Protein AF-A0A3L8DGA4-F1 (afdb_monomer)

Radius of gyration: 19.36 Å; Cα contacts (8 Å, |Δi|>4): 205; chains: 1; bounding box: 44×49×50 Å

Sequence (171 aa):
MIHFSSPVTNCFKNATGYHSIDFDFTIFSGIFGDLFFRNMTDLESTAPVNPKAFPLADATLSSKIFNIVQQAVTYSQLKKGANETTKTLNRGLASFIVLAADAEPLEIILHLPLLCEDKNVPYVFIRSKETLGRACGVSRPVVACSILMNEGSQLTPQIRSIHQEIERILI

Nearest PDB structures (foldseek):
  2ale-assembly1_A  TM=9.950E-01  e=6.224E-20  Saccharomyces cerevisiae
  6ah0-assembly1_M  TM=9.805E-01  e=1.911E-19  Homo sapiens
  6nd4-assembly1_e  TM=9.850E-01  e=1.382E-18  Saccharomyces cerevisiae BY4741
  5tzs-assembly1_f  TM=9.953E-01  e=5.902E-18  Saccharomyces cerevisiae S288C
  5ewr-assembly1_A  TM=9.805E-01  e=2.358E-17  Cyanidioschyzon merolae

Organism: Ooceraea biroi (NCBI:txid2015173)

Foldseek 3Di:
DDDDDDDDPPDDDDPDDDDDDDDDPPPDPDDPPPVVVVVVPPPPPVPPQDPPFPPADDPVLLVLVLVLLLVCLVVVQKDFADVVLVVCLVVVFFQEKEFERPDVVPVSCVVNVVSCVVSVHFYYYYHFQCSSCVSNVHNDGTGMMTGGDDPPDPCNVSSVVSRVVRVVRVD

pLDDT: mean 78.36, std 22.31, range [31.41, 96.75]

Mean predicted aligned error: 12.8 Å

Solvent-accessible surface area (backbone atoms only — not comparable to full-atom values): 10454 Å² total; per-residue (Å²): 145,87,88,82,85,80,84,81,78,79,78,80,82,86,86,77,93,72,85,87,77,87,75,76,90,80,83,77,84,76,87,65,59,68,66,59,62,65,69,66,68,80,73,71,76,80,62,85,66,46,91,83,49,74,44,65,55,51,75,71,55,43,53,55,49,44,55,50,42,37,51,26,48,78,70,67,32,52,37,72,30,58,73,46,28,55,52,32,54,76,69,69,44,44,54,37,37,43,35,28,36,62,38,82,69,54,74,80,55,60,66,50,61,59,53,25,63,77,66,73,34,49,60,38,24,37,76,47,21,57,60,47,7,52,34,58,74,39,95,57,68,30,50,23,34,22,38,44,68,48,94,89,44,91,57,46,69,58,53,52,53,50,49,57,56,46,52,64,64,74,108

InterPro domains:
  IPR002415 H/ACA ribonucleoprotein complex, subunit Nhp2-like [PR00883] (51-64)
  IPR002415 H/ACA ribonucleoprotein complex, subunit Nhp2-like [PR00883] (64-79)
  IPR002415 H/ACA ribonucleoprotein complex, subunit Nhp2-like [PR00883] (81-91)
  IPR002415 H/ACA ribonucleoprotein complex, subunit Nhp2-like [PR00883] (125-137)
  IPR004037 Large ribosomal subunit protein eL8-like, conserved site [PS01082] (116-133)
  IPR004038 Ribosomal protein eL8/eL30/eS12/Gadd45 [PF01248] (65-154)
  IPR018492 Ribosomal protein eL8/Nhp2 family [PR00881] (78-92)
  IPR018492 Ribosomal protein eL8/Nhp2 family [PR00881] (97-110)
  IPR018492 Ribosomal protein eL8/Nhp2 family [PR00881] (113-123)
  IPR018492 Ribosomal protein eL8/Nhp2 family [PR00881] (123-137)
  IPR029064 Ribosomal protein eL30-like superfamily [G3DSA:3.30.1330.30] (44-171)
  IPR029064 Ribosomal protein eL30-like superfamily [SSF55315] (49-169)
  IPR050257 Large ribosomal subunit protein eL8/uL1-like [PTHR23105] (52-160)

Secondary structure (DSSP, 8-state):
------------------------TTS--SSSHHHHHHTSS---------TT--SBPPHHHHHHHHHHHHHHHHTT-EEESHHHHHHHHHTT-EEEEEEETT-SSGGGTTHHHHHHHHHT--EEEES-HHHHHHHTT-SS--SEEEEEP-TT-TTHHHHHHHHHHHHHH--

Structure (mmCIF, N/CA/C/O backbone):
data_AF-A0A3L8DGA4-F1
#
_entry.id   AF-A0A3L8DGA4-F1
#
loop_
_atom_site.group_PDB
_atom_site.id
_atom_site.type_symbol
_atom_site.label_atom_id
_atom_site.label_alt_id
_atom_site.label_comp_id
_atom_site.label_asym_id
_atom_site.label_entity_id
_atom_site.label_seq_id
_atom_site.pdbx_PDB_ins_code
_atom_site.Cartn_x
_atom_site.Cartn_y
_atom_site.Cartn_z
_atom_site.occupancy
_atom_site.B_iso_or_equiv
_atom_site.auth_seq_id
_atom_site.auth_comp_id
_atom_site.auth_asym_id
_atom_site.auth_atom_id
_atom_site.pdbx_PDB_model_num
ATOM 1 N N . MET A 1 1 ? 29.768 36.224 24.679 1.00 49.19 1 MET A N 1
ATOM 2 C CA . MET A 1 1 ? 28.947 35.002 24.775 1.00 49.19 1 MET A CA 1
ATOM 3 C C . MET A 1 1 ? 27.673 35.215 23.980 1.00 49.19 1 MET A C 1
ATOM 5 O O . MET A 1 1 ? 26.746 35.793 24.515 1.00 49.19 1 MET A O 1
ATOM 9 N N . ILE A 1 2 ? 27.673 34.831 22.703 1.00 39.69 2 ILE A N 1
ATOM 10 C CA . ILE A 1 2 ? 26.519 34.285 21.971 1.00 39.69 2 ILE A CA 1
ATOM 11 C C . ILE A 1 2 ? 27.055 33.669 20.676 1.00 39.69 2 ILE A C 1
ATOM 13 O O . ILE A 1 2 ? 27.858 34.270 19.968 1.00 39.69 2 ILE A O 1
ATOM 17 N N . HIS A 1 3 ? 26.664 32.419 20.474 1.00 39.25 3 HIS A N 1
ATOM 18 C CA . HIS A 1 3 ? 27.104 31.455 19.474 1.00 39.25 3 HIS A CA 1
ATOM 19 C C . HIS A 1 3 ? 25.983 31.336 18.432 1.00 39.25 3 HIS A C 1
ATOM 21 O O . HIS A 1 3 ? 24.852 31.097 18.836 1.00 39.25 3 HIS A O 1
ATOM 27 N N . PHE A 1 4 ? 26.279 31.436 17.137 1.00 36.75 4 PHE A N 1
ATOM 28 C CA . PHE A 1 4 ? 25.428 30.963 16.027 1.00 36.75 4 PHE A CA 1
ATOM 29 C C . PHE A 1 4 ? 26.386 30.640 14.868 1.00 36.75 4 PHE A C 1
ATOM 31 O O . PHE A 1 4 ? 26.962 31.545 14.279 1.00 36.75 4 PHE A O 1
ATOM 38 N N . SER A 1 5 ? 26.895 29.411 14.757 1.00 35.97 5 SER A N 1
ATOM 39 C CA . SER A 1 5 ? 26.281 28.209 14.162 1.00 35.97 5 SER A CA 1
ATOM 40 C C . SER A 1 5 ? 25.938 28.394 12.680 1.00 35.97 5 SER A C 1
ATOM 42 O O . SER A 1 5 ? 24.914 28.969 12.319 1.00 35.97 5 SER A O 1
ATOM 44 N N . SER A 1 6 ? 26.855 27.921 11.841 1.00 39.31 6 SER A N 1
ATOM 45 C CA . SER A 1 6 ? 26.800 27.898 10.383 1.00 39.31 6 SER A CA 1
ATOM 46 C C . SER A 1 6 ? 25.743 26.906 9.875 1.00 39.31 6 SER A C 1
ATOM 48 O O . SER A 1 6 ? 25.675 25.790 10.395 1.00 39.31 6 SER A O 1
ATOM 50 N N . PRO A 1 7 ? 24.977 27.215 8.815 1.00 46.31 7 PRO A N 1
ATOM 51 C CA . PRO A 1 7 ? 24.214 26.198 8.108 1.00 46.31 7 PRO A CA 1
ATOM 52 C C . 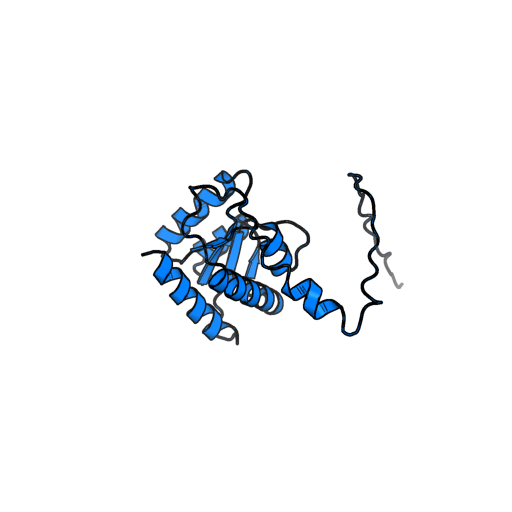PRO A 1 7 ? 25.137 25.384 7.188 1.00 46.31 7 PRO A C 1
ATOM 54 O O . PRO A 1 7 ? 25.778 25.912 6.281 1.00 46.31 7 PRO A O 1
ATOM 57 N N . VAL A 1 8 ? 25.196 24.075 7.433 1.00 44.44 8 VAL A N 1
ATOM 58 C CA . VAL A 1 8 ? 25.797 23.084 6.534 1.00 44.44 8 VAL A CA 1
ATOM 59 C C . VAL A 1 8 ? 24.880 22.929 5.321 1.00 44.44 8 VAL A C 1
ATOM 61 O O . VAL A 1 8 ? 23.862 22.241 5.375 1.00 44.44 8 VAL A O 1
ATOM 64 N N . THR A 1 9 ? 25.241 23.578 4.217 1.00 46.47 9 THR A N 1
ATOM 65 C CA . THR A 1 9 ? 24.683 23.307 2.891 1.00 46.47 9 THR A CA 1
ATOM 66 C C . THR A 1 9 ? 25.128 21.911 2.474 1.00 46.47 9 THR A C 1
ATOM 68 O O . THR A 1 9 ? 26.293 21.694 2.142 1.00 46.47 9 THR A O 1
ATOM 71 N N . ASN A 1 10 ? 24.223 20.936 2.527 1.00 37.38 10 ASN A N 1
ATOM 72 C CA . ASN A 1 10 ? 24.535 19.597 2.054 1.00 37.38 10 ASN A CA 1
ATOM 73 C C . ASN A 1 10 ? 24.454 19.589 0.521 1.00 37.38 10 ASN A C 1
ATOM 75 O O . ASN A 1 10 ? 23.372 19.558 -0.065 1.00 37.38 10 ASN A O 1
ATOM 79 N N . CYS A 1 11 ? 25.628 19.676 -0.108 1.00 37.88 11 CYS A N 1
ATOM 80 C CA . CYS A 1 11 ? 25.851 19.500 -1.535 1.00 37.88 11 CYS A CA 1
ATOM 81 C C . CYS A 1 11 ? 25.313 18.141 -1.996 1.00 37.88 11 CYS A C 1
ATOM 83 O O . CYS A 1 11 ? 25.921 17.097 -1.749 1.00 37.88 11 CYS A O 1
ATOM 85 N N . PHE A 1 12 ? 24.200 18.157 -2.723 1.00 34.69 12 PHE A N 1
ATOM 86 C CA . PHE A 1 12 ? 23.758 17.014 -3.510 1.00 34.69 12 PHE A CA 1
ATOM 87 C C . PHE A 1 12 ? 24.740 16.833 -4.678 1.00 34.69 12 PHE A C 1
ATOM 89 O O . PHE A 1 12 ? 24.736 17.596 -5.643 1.00 34.69 12 PHE A O 1
ATOM 96 N N . LYS A 1 13 ? 25.643 15.853 -4.571 1.00 38.97 13 LYS A N 1
ATOM 97 C CA . LYS A 1 13 ? 26.486 15.422 -5.690 1.00 38.97 13 LYS A CA 1
ATOM 98 C C . LYS A 1 13 ? 25.618 14.637 -6.674 1.00 38.97 13 LYS A C 1
ATOM 100 O O . LYS A 1 13 ? 25.290 13.479 -6.426 1.00 38.97 13 LYS A O 1
ATOM 105 N N . ASN A 1 14 ? 25.267 15.287 -7.780 1.00 33.69 14 ASN A N 1
ATOM 106 C CA . ASN A 1 14 ? 24.733 14.648 -8.976 1.00 33.69 14 ASN A CA 1
ATOM 107 C C . ASN A 1 14 ? 25.821 13.798 -9.639 1.00 33.69 14 ASN A C 1
ATOM 109 O O . ASN A 1 14 ? 26.897 14.296 -9.965 1.00 33.69 14 ASN A O 1
ATOM 113 N N . ALA A 1 15 ? 25.516 12.526 -9.875 1.00 42.94 15 ALA A N 1
ATOM 114 C CA . ALA A 1 15 ? 26.270 11.662 -10.771 1.00 42.94 15 ALA A CA 1
ATOM 115 C C . ALA A 1 15 ? 25.284 10.740 -11.491 1.00 42.94 15 ALA A C 1
ATOM 117 O O . ALA A 1 15 ? 24.973 9.653 -11.021 1.00 42.94 15 ALA A O 1
ATOM 118 N N . THR A 1 16 ? 24.724 11.235 -12.589 1.00 37.75 16 THR A N 1
ATOM 119 C CA . THR A 1 16 ? 24.458 10.499 -13.836 1.00 37.75 16 THR A CA 1
ATOM 120 C C . THR A 1 16 ? 23.810 11.485 -14.801 1.00 37.75 16 THR A C 1
ATOM 122 O O . THR A 1 16 ? 22.768 12.068 -14.521 1.00 37.75 16 THR A O 1
ATOM 125 N N . GLY A 1 17 ? 24.514 11.760 -15.898 1.00 39.47 17 GLY A N 1
ATOM 126 C CA . GLY A 1 17 ? 24.063 12.678 -16.928 1.00 39.47 17 GLY A CA 1
ATOM 127 C C . GLY A 1 17 ? 22.880 12.093 -17.682 1.00 39.47 17 GLY A C 1
ATOM 128 O O . GLY A 1 17 ? 23.019 11.067 -18.336 1.00 39.47 17 GLY A O 1
ATOM 129 N N . TYR A 1 18 ? 21.754 12.790 -17.617 1.00 37.56 18 TYR A N 1
ATOM 130 C CA . TYR A 1 18 ? 20.774 12.844 -18.688 1.00 37.56 18 TYR A CA 1
ATOM 131 C C . TYR A 1 18 ? 20.379 14.310 -18.858 1.00 37.56 18 TYR A C 1
ATOM 133 O O . TYR A 1 18 ? 20.237 15.050 -17.888 1.00 37.56 18 TYR A O 1
ATOM 141 N N . HIS A 1 19 ? 20.341 14.723 -20.118 1.00 31.41 19 HIS A N 1
ATOM 142 C CA . HIS A 1 19 ? 20.189 16.088 -20.605 1.00 31.41 19 HIS A CA 1
ATOM 143 C C . HIS A 1 19 ? 19.039 16.840 -19.911 1.00 31.41 19 HIS A C 1
ATOM 145 O O . HIS A 1 19 ? 17.892 16.399 -19.965 1.00 31.41 19 HIS A O 1
ATOM 151 N N . SER A 1 20 ? 19.346 17.989 -19.301 1.00 35.22 20 SER A N 1
ATOM 152 C CA . SER A 1 20 ? 18.352 18.935 -18.794 1.00 35.22 20 SER A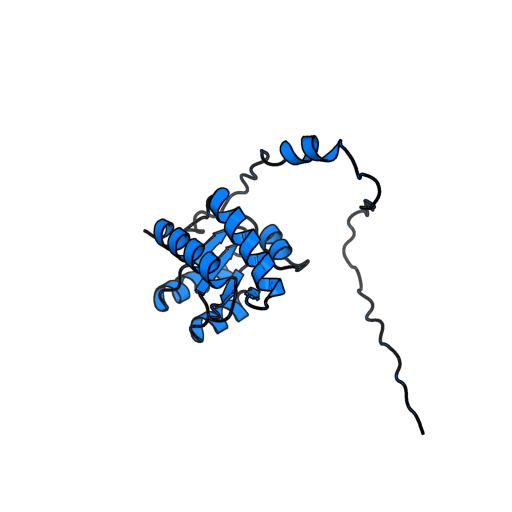 CA 1
ATOM 153 C C . SER A 1 20 ? 17.496 19.460 -19.944 1.00 35.22 20 SER A C 1
ATOM 155 O O . SER A 1 20 ? 18.007 20.059 -20.891 1.00 35.22 20 SER A O 1
ATOM 157 N N . ILE A 1 21 ? 16.191 19.247 -19.840 1.00 38.84 21 ILE A N 1
ATOM 158 C CA . ILE A 1 21 ? 15.179 20.081 -20.481 1.00 38.84 21 ILE A CA 1
ATOM 159 C C . ILE A 1 21 ? 14.448 20.753 -19.327 1.00 38.84 21 ILE A C 1
ATOM 161 O O . ILE A 1 21 ? 13.587 20.150 -18.687 1.00 38.84 21 ILE A O 1
ATOM 165 N N . ASP A 1 22 ? 14.870 21.974 -19.010 1.00 38.91 22 ASP A N 1
ATOM 166 C CA . ASP A 1 22 ? 14.195 22.834 -18.048 1.00 38.91 22 ASP A CA 1
ATOM 167 C C . ASP A 1 22 ? 12.846 23.249 -18.651 1.00 38.91 22 ASP A C 1
ATOM 169 O O . ASP A 1 22 ? 12.778 24.097 -19.540 1.00 38.91 22 ASP A O 1
ATOM 173 N N . PHE A 1 23 ? 11.764 22.604 -18.214 1.00 33.62 23 PHE A N 1
ATOM 174 C CA . PHE A 1 23 ? 10.406 23.048 -18.517 1.00 33.62 23 PHE A CA 1
ATOM 175 C C . PHE A 1 23 ? 9.903 23.886 -17.342 1.00 33.62 23 PHE A C 1
ATOM 177 O O . PHE A 1 23 ? 9.421 23.364 -16.336 1.00 33.62 23 PHE A O 1
ATOM 184 N N . ASP A 1 24 ? 10.057 25.202 -17.474 1.00 38.62 24 ASP A N 1
ATOM 185 C CA . ASP A 1 24 ? 9.516 26.186 -16.542 1.00 38.62 24 ASP A CA 1
ATOM 186 C C . ASP A 1 24 ? 7.980 26.094 -16.499 1.00 38.62 24 ASP A C 1
ATOM 188 O O . ASP A 1 24 ? 7.276 26.371 -17.471 1.00 38.62 24 ASP A O 1
ATOM 192 N N . PHE A 1 25 ? 7.446 25.714 -15.339 1.00 43.00 25 PHE A N 1
ATOM 193 C CA . PHE A 1 25 ? 6.038 25.352 -15.120 1.00 43.00 25 PHE A CA 1
ATOM 194 C C . PHE A 1 25 ? 5.082 26.562 -14.987 1.00 43.00 25 PHE A C 1
ATOM 196 O O . PHE A 1 25 ? 3.953 26.414 -14.526 1.00 43.00 25 PHE A O 1
ATOM 203 N N . THR A 1 26 ? 5.504 27.774 -15.371 1.00 45.56 26 THR A N 1
ATOM 204 C CA . THR A 1 26 ? 4.768 29.018 -15.039 1.00 45.56 26 THR A CA 1
ATOM 205 C C . THR A 1 26 ? 4.132 29.734 -16.241 1.00 45.56 26 THR A C 1
ATOM 207 O O . THR A 1 26 ? 3.321 30.636 -16.046 1.00 45.56 26 THR A O 1
ATOM 210 N N . ILE A 1 27 ? 4.397 29.330 -17.491 1.00 46.28 27 ILE A N 1
ATOM 211 C CA . ILE 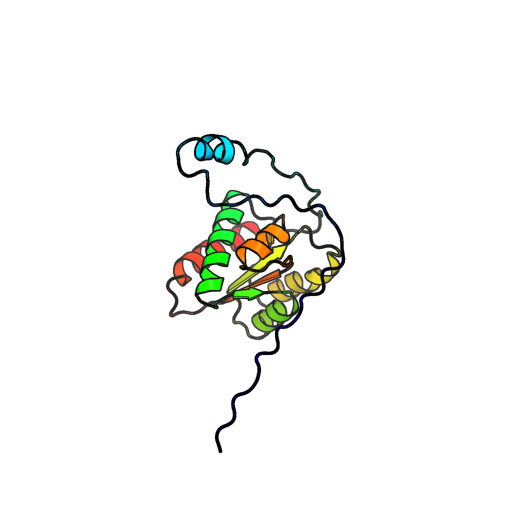A 1 27 ? 3.812 29.989 -18.680 1.00 46.28 27 ILE A CA 1
ATOM 212 C C . ILE A 1 27 ? 2.984 29.009 -19.508 1.00 46.28 27 ILE A C 1
ATOM 214 O O . ILE A 1 27 ? 3.325 28.733 -20.643 1.00 46.28 27 ILE A O 1
ATOM 218 N N . PHE A 1 28 ? 1.894 28.472 -18.965 1.00 39.47 28 PHE A N 1
ATOM 219 C CA . PHE A 1 28 ? 0.756 28.048 -19.797 1.00 39.47 28 PHE A CA 1
ATOM 220 C C . PHE A 1 28 ? -0.504 27.917 -18.933 1.00 39.47 28 PHE A C 1
ATOM 222 O O . PHE A 1 28 ? -1.127 26.865 -18.814 1.00 39.47 28 PHE A O 1
ATOM 229 N N . SER A 1 29 ? -0.879 29.019 -18.279 1.00 50.97 29 SER A N 1
ATOM 230 C CA . SER A 1 29 ? -2.245 29.170 -17.789 1.00 50.97 29 SER A CA 1
ATOM 231 C C . SER A 1 29 ? -3.138 29.527 -18.977 1.00 50.97 29 SER A C 1
ATOM 233 O O . SER A 1 29 ? -2.927 30.528 -19.655 1.00 50.97 29 SER A O 1
ATOM 235 N N . GLY A 1 30 ? -4.138 28.690 -19.235 1.00 51.62 30 GLY A N 1
ATOM 236 C CA . GLY A 1 30 ? -5.263 29.059 -20.082 1.00 51.62 30 GLY A CA 1
ATOM 237 C C . GLY A 1 30 ? -5.377 28.262 -21.376 1.00 51.62 30 GLY A C 1
ATOM 238 O O . GLY A 1 30 ? -4.744 28.550 -22.384 1.00 51.62 30 GLY A O 1
ATOM 239 N N . ILE A 1 31 ? -6.337 27.338 -21.362 1.00 54.47 31 ILE A N 1
ATOM 240 C CA . ILE A 1 31 ? -7.169 26.947 -22.510 1.00 54.47 31 ILE A CA 1
ATOM 241 C C . ILE A 1 31 ? -6.571 25.894 -23.470 1.00 54.47 31 ILE A C 1
ATOM 243 O O . ILE A 1 31 ? -7.344 25.148 -24.063 1.00 54.47 31 ILE A O 1
ATOM 247 N N . PHE A 1 32 ? -5.247 25.707 -23.567 1.00 44.31 32 PHE A N 1
ATOM 248 C CA . PHE A 1 32 ? -4.680 24.621 -24.404 1.00 44.31 32 PHE A CA 1
ATOM 249 C C . PHE A 1 32 ? -4.384 23.309 -23.643 1.00 44.31 32 PHE A C 1
ATOM 251 O O . PHE A 1 32 ? -4.267 22.244 -24.249 1.00 44.31 32 PHE A O 1
ATOM 258 N N . GLY A 1 33 ? -4.301 23.360 -22.307 1.00 45.31 33 GLY A N 1
ATOM 259 C CA . GLY A 1 33 ? -3.926 22.214 -21.466 1.00 45.31 33 GLY A CA 1
ATOM 260 C C . GLY A 1 33 ? -4.986 21.113 -21.370 1.00 45.31 33 GLY A C 1
ATOM 261 O O . GLY A 1 33 ? -4.638 19.937 -21.337 1.00 45.31 33 GLY A O 1
ATOM 262 N N . ASP A 1 34 ? -6.275 21.456 -21.407 1.00 51.50 34 ASP A N 1
ATOM 263 C CA . ASP A 1 34 ? -7.336 20.479 -21.124 1.00 51.50 34 ASP A CA 1
ATOM 264 C C . ASP A 1 34 ? -7.561 19.464 -22.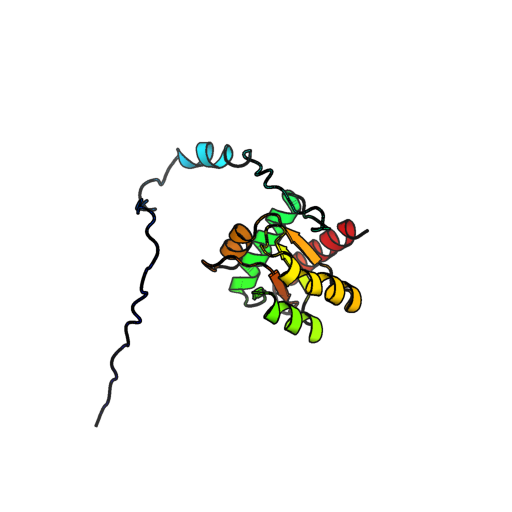252 1.00 51.50 34 ASP A C 1
ATOM 266 O O . ASP A 1 34 ? -8.057 18.370 -21.988 1.00 51.50 34 ASP A O 1
ATOM 270 N N . LEU A 1 35 ? -7.186 19.780 -23.498 1.00 44.91 35 LEU A N 1
ATOM 271 C CA . LEU A 1 35 ? -7.359 18.864 -24.635 1.00 44.91 35 LEU A CA 1
ATOM 272 C C . LEU A 1 35 ? -6.126 17.979 -24.880 1.00 44.91 35 LEU A C 1
ATOM 274 O O . LEU A 1 35 ? -6.266 16.854 -25.356 1.00 44.91 35 LEU A O 1
ATOM 278 N N . PHE A 1 36 ? -4.933 18.446 -24.501 1.00 49.00 36 PHE A N 1
ATOM 279 C CA . PHE A 1 36 ? -3.715 17.633 -24.530 1.00 49.00 36 PHE A CA 1
ATOM 280 C C . PHE A 1 36 ? -3.651 16.676 -23.331 1.00 49.00 36 PHE A C 1
ATOM 282 O O . PHE A 1 36 ? -3.292 15.513 -23.490 1.00 49.00 36 PHE A O 1
ATOM 289 N N . PHE A 1 37 ? -4.089 17.119 -22.146 1.00 48.19 37 PHE A N 1
ATOM 290 C CA . PHE A 1 37 ? -4.115 16.274 -20.948 1.00 48.19 37 PHE A CA 1
ATOM 291 C C . PHE A 1 37 ? -5.266 15.252 -20.959 1.00 48.19 37 PHE A C 1
ATOM 293 O O . PHE A 1 37 ? -5.122 14.170 -20.395 1.00 48.19 37 PHE A O 1
ATOM 300 N N . ARG A 1 38 ? -6.390 15.539 -21.642 1.00 47.78 38 ARG A N 1
ATOM 301 C CA . ARG A 1 38 ? -7.500 14.574 -21.798 1.00 47.78 38 ARG A CA 1
ATOM 302 C C . ARG A 1 38 ? -7.202 13.416 -22.749 1.00 47.78 38 ARG A C 1
ATOM 304 O O . ARG A 1 38 ? -7.766 12.352 -22.550 1.00 47.78 38 ARG A O 1
ATOM 311 N N . ASN A 1 39 ? -6.329 13.597 -23.740 1.00 38.53 39 ASN A N 1
ATOM 312 C CA . ASN A 1 39 ? -5.975 12.542 -24.702 1.00 38.53 39 ASN A CA 1
ATOM 313 C C . ASN A 1 39 ? -4.686 11.782 -24.332 1.00 38.53 39 ASN A C 1
ATOM 315 O O . ASN A 1 39 ? -4.181 10.999 -25.132 1.00 38.53 39 ASN A O 1
ATOM 319 N N . MET A 1 40 ? -4.156 11.985 -23.119 1.00 48.25 40 MET A N 1
ATOM 320 C CA . MET A 1 40 ? -2.975 11.284 -22.597 1.00 48.25 40 MET A CA 1
ATOM 321 C C . MET A 1 40 ? -3.331 10.266 -21.497 1.00 48.25 40 MET A C 1
ATOM 323 O O . MET A 1 40 ? -2.512 9.964 -20.634 1.00 48.25 40 MET A O 1
ATOM 327 N N . THR A 1 41 ? -4.555 9.733 -21.517 1.00 52.44 41 THR A N 1
ATOM 328 C CA . THR A 1 41 ? -4.959 8.561 -20.716 1.00 52.44 41 THR A CA 1
ATOM 329 C C . THR A 1 41 ? -5.035 7.267 -21.529 1.00 52.44 41 THR A C 1
ATOM 331 O O . THR A 1 41 ? -5.094 6.205 -20.926 1.00 52.44 41 THR A O 1
ATOM 334 N N . ASP A 1 42 ? -4.928 7.331 -22.862 1.00 44.47 42 ASP A N 1
ATOM 335 C CA . ASP A 1 42 ? -5.045 6.161 -23.755 1.00 44.47 42 ASP A CA 1
ATOM 336 C C . ASP A 1 42 ? -3.698 5.659 -24.308 1.00 44.47 42 ASP A C 1
ATOM 338 O O . ASP A 1 42 ? -3.633 4.950 -25.310 1.00 44.47 42 ASP A O 1
ATOM 342 N N . LEU A 1 43 ? -2.595 5.972 -23.626 1.00 50.34 43 LEU A N 1
ATOM 343 C CA . LEU A 1 43 ? -1.399 5.130 -23.671 1.00 50.34 43 LEU A CA 1
ATOM 344 C C . LEU A 1 43 ? -1.360 4.328 -22.378 1.00 50.34 43 LEU A C 1
ATOM 346 O O . LEU A 1 43 ? -0.519 4.539 -21.504 1.00 50.34 43 LEU A O 1
ATOM 350 N N . GLU A 1 44 ? -2.328 3.418 -22.273 1.00 50.81 44 GLU A N 1
ATOM 351 C CA . GLU A 1 44 ? -2.268 2.258 -21.400 1.00 50.81 44 GLU A CA 1
ATOM 352 C C . GLU A 1 44 ? -0.892 1.619 -21.610 1.00 50.81 44 GLU A C 1
ATOM 354 O O . GLU A 1 44 ? -0.618 0.966 -22.620 1.00 50.81 44 GLU A O 1
ATOM 359 N N . SER A 1 45 ? 0.022 1.867 -20.677 1.00 49.28 45 SER A N 1
ATOM 360 C CA . SER A 1 45 ? 1.274 1.147 -20.624 1.00 49.28 45 SER A CA 1
ATOM 361 C C . SER A 1 45 ? 0.923 -0.298 -20.294 1.00 49.28 45 SER A C 1
ATOM 363 O O . SER A 1 45 ? 0.815 -0.712 -19.139 1.00 49.28 45 SER A O 1
ATOM 365 N N . THR A 1 46 ? 0.786 -1.111 -21.337 1.00 54.66 46 THR A N 1
ATOM 366 C CA . THR A 1 46 ? 0.939 -2.563 -21.261 1.00 54.66 46 THR A CA 1
ATOM 367 C C . THR A 1 46 ? 2.408 -2.886 -20.978 1.00 54.66 46 THR A C 1
ATOM 369 O O . THR A 1 46 ? 3.044 -3.657 -21.696 1.00 54.66 46 THR A O 1
ATOM 372 N N . ALA A 1 47 ? 2.993 -2.253 -19.957 1.00 56.09 47 ALA A N 1
ATOM 373 C CA . ALA A 1 47 ? 4.216 -2.747 -19.369 1.00 56.09 47 ALA A CA 1
ATOM 374 C C . ALA A 1 47 ? 3.919 -4.186 -18.926 1.00 56.09 47 ALA A C 1
ATOM 376 O O . ALA A 1 47 ? 2.829 -4.431 -18.392 1.00 56.09 47 ALA A O 1
ATOM 377 N N . PRO A 1 48 ? 4.822 -5.140 -19.195 1.00 60.47 48 PRO A N 1
ATOM 378 C CA . PRO A 1 48 ? 4.617 -6.529 -18.826 1.00 60.47 48 PRO A CA 1
ATOM 379 C C . PRO A 1 48 ? 4.471 -6.603 -17.306 1.00 60.47 48 PRO A C 1
ATOM 381 O O . PRO A 1 48 ? 5.449 -6.558 -16.564 1.00 60.47 48 PRO A O 1
ATOM 384 N N . VAL A 1 49 ? 3.227 -6.660 -16.834 1.00 66.94 49 VAL A N 1
ATOM 385 C CA . VAL A 1 49 ? 2.934 -6.905 -15.429 1.00 66.94 49 VAL A CA 1
ATOM 386 C C . VAL A 1 49 ? 3.345 -8.336 -15.137 1.00 66.94 49 VAL A C 1
ATOM 388 O O . VAL A 1 49 ? 3.009 -9.262 -15.878 1.00 66.94 49 VAL A O 1
ATOM 391 N N . ASN A 1 50 ? 4.135 -8.513 -14.085 1.00 76.88 50 ASN A N 1
ATOM 392 C CA . ASN A 1 50 ? 4.624 -9.829 -13.724 1.00 76.88 50 ASN A CA 1
ATOM 393 C C . ASN A 1 50 ? 3.420 -10.729 -13.376 1.00 76.88 50 ASN A C 1
ATOM 395 O O . ASN A 1 50 ? 2.599 -10.319 -12.553 1.00 76.88 50 ASN A O 1
ATOM 399 N N . PRO A 1 51 ? 3.301 -11.947 -13.939 1.00 73.62 51 PRO A N 1
ATOM 400 C CA . PRO A 1 51 ? 2.170 -12.842 -13.671 1.00 73.62 51 PRO A CA 1
ATOM 401 C C . PRO A 1 51 ? 2.019 -13.230 -12.190 1.00 73.62 51 PRO A C 1
ATOM 403 O O . PRO A 1 51 ? 0.977 -13.741 -11.797 1.00 73.62 51 PRO A O 1
ATOM 406 N N . LYS A 1 52 ? 3.040 -12.982 -11.357 1.00 77.31 52 LYS A N 1
ATOM 407 C CA . LYS A 1 52 ? 2.993 -13.182 -9.900 1.00 77.31 52 LYS A CA 1
ATOM 408 C C . LYS A 1 52 ? 2.280 -12.058 -9.129 1.00 77.31 52 LYS A C 1
ATOM 410 O O . LYS A 1 52 ? 2.062 -12.205 -7.930 1.00 77.31 52 LYS A O 1
ATOM 415 N N . ALA A 1 53 ? 1.962 -10.932 -9.767 1.00 81.94 53 ALA A N 1
ATOM 416 C CA . ALA A 1 53 ? 1.318 -9.791 -9.121 1.00 81.94 53 ALA A CA 1
ATOM 417 C C . ALA A 1 53 ? -0.212 -9.954 -9.123 1.00 81.94 53 ALA A C 1
ATOM 419 O O . ALA A 1 53 ? -0.901 -9.468 -10.020 1.00 81.94 53 ALA A O 1
ATOM 420 N N . PHE A 1 54 ? -0.737 -10.642 -8.109 1.00 85.00 54 PHE A N 1
ATOM 421 C CA . PHE A 1 54 ? -2.172 -10.837 -7.893 1.00 85.00 54 PHE A CA 1
ATOM 422 C C . PHE A 1 54 ? -2.544 -10.520 -6.434 1.00 85.00 54 PHE A C 1
ATOM 424 O O . PHE A 1 54 ? -1.826 -10.968 -5.537 1.00 85.00 54 PHE A O 1
ATOM 431 N N . PRO A 1 55 ? -3.637 -9.776 -6.168 1.00 91.25 55 PRO A N 1
ATOM 432 C CA . PRO A 1 55 ? -4.585 -9.183 -7.118 1.00 91.25 55 PRO A CA 1
ATOM 433 C C . PRO A 1 55 ? -4.112 -7.836 -7.683 1.00 91.25 55 PRO A C 1
ATOM 435 O O . PRO A 1 55 ? -3.542 -7.014 -6.964 1.00 91.25 55 PRO A O 1
ATOM 438 N N . LEU A 1 56 ? -4.393 -7.581 -8.964 1.00 90.69 56 LEU A N 1
ATOM 439 C CA . LEU A 1 56 ? -4.080 -6.312 -9.631 1.00 90.69 56 LEU A CA 1
ATOM 440 C C . LEU A 1 56 ? -5.285 -5.360 -9.584 1.00 90.69 56 LEU A C 1
ATOM 442 O O . LEU A 1 56 ? -6.398 -5.749 -9.933 1.00 90.69 56 LEU A O 1
ATOM 446 N N . ALA A 1 57 ? -5.061 -4.104 -9.192 1.00 91.62 57 ALA A N 1
ATOM 447 C CA . ALA A 1 57 ? -6.095 -3.074 -9.218 1.00 91.62 57 ALA A CA 1
ATOM 448 C C . ALA A 1 57 ? -6.464 -2.675 -10.655 1.00 91.62 57 ALA A C 1
ATOM 450 O O . ALA A 1 57 ? -5.592 -2.406 -11.486 1.00 91.62 57 ALA A O 1
ATOM 451 N N . ASP A 1 58 ? -7.766 -2.539 -10.908 1.00 90.62 58 ASP A N 1
ATOM 452 C CA . ASP A 1 58 ? -8.277 -1.871 -12.105 1.00 90.62 58 ASP A CA 1
ATOM 453 C C . ASP A 1 58 ? -7.886 -0.376 -12.121 1.00 90.62 58 ASP A C 1
ATOM 455 O O . ASP A 1 58 ? -7.524 0.202 -11.087 1.00 90.62 58 ASP A O 1
ATOM 459 N N . ALA A 1 59 ? -7.965 0.277 -13.281 1.00 89.00 59 ALA A N 1
ATOM 460 C CA . ALA A 1 59 ? -7.652 1.698 -13.440 1.00 89.00 59 ALA A CA 1
ATOM 461 C C . ALA A 1 59 ? -8.516 2.584 -12.525 1.00 89.00 59 ALA A C 1
ATOM 463 O O . ALA A 1 59 ? -8.019 3.530 -11.904 1.00 89.00 59 ALA A O 1
ATOM 464 N N . THR A 1 60 ? -9.799 2.239 -12.376 1.00 92.12 60 THR A N 1
ATOM 465 C CA . THR A 1 60 ? -10.742 2.974 -11.520 1.00 92.12 60 THR A CA 1
ATOM 466 C C . THR A 1 60 ? -10.346 2.908 -10.041 1.00 92.12 60 THR A C 1
ATOM 468 O O . THR A 1 60 ? -10.267 3.940 -9.366 1.00 92.12 60 THR A O 1
ATOM 471 N N . LEU A 1 61 ? -10.036 1.707 -9.544 1.00 92.88 61 LEU A N 1
ATOM 472 C CA . LEU A 1 61 ? -9.578 1.478 -8.174 1.00 92.88 61 LEU A CA 1
ATOM 473 C C . LEU A 1 61 ? -8.192 2.092 -7.933 1.00 92.88 61 LEU A C 1
ATOM 475 O O . LEU A 1 61 ? -7.972 2.720 -6.899 1.00 92.88 61 LEU A O 1
ATOM 479 N N . SER A 1 62 ? -7.280 1.983 -8.900 1.00 93.38 62 SER A N 1
ATOM 480 C CA . SER A 1 62 ? -5.932 2.559 -8.816 1.00 93.38 62 SER A CA 1
ATOM 481 C C . SER A 1 62 ? -5.976 4.068 -8.581 1.00 93.38 62 SER A C 1
ATOM 483 O O . SER A 1 62 ? -5.313 4.570 -7.673 1.00 93.38 62 SER A O 1
ATOM 485 N N . SER A 1 63 ? -6.819 4.796 -9.321 1.00 93.81 63 SER A N 1
ATOM 486 C CA . SER A 1 63 ? -7.009 6.240 -9.121 1.00 93.81 63 SER A CA 1
ATOM 487 C C . SER A 1 63 ? -7.550 6.577 -7.729 1.00 93.81 63 SER A C 1
ATOM 489 O O . SER A 1 63 ? -7.059 7.509 -7.088 1.00 93.81 63 SER A O 1
ATOM 491 N N . LYS A 1 64 ? -8.515 5.801 -7.209 1.00 95.06 64 LYS A N 1
ATOM 492 C CA . LYS A 1 64 ? -9.011 5.971 -5.829 1.00 95.06 64 LYS A CA 1
ATOM 493 C C . LYS A 1 64 ? -7.898 5.753 -4.801 1.00 95.06 64 LYS A C 1
ATOM 495 O O . LYS A 1 64 ? -7.756 6.558 -3.879 1.00 95.06 64 LYS A O 1
ATOM 500 N N . ILE A 1 65 ? -7.091 4.704 -4.979 1.00 95.69 65 ILE A N 1
ATOM 501 C CA . ILE A 1 65 ? -5.964 4.397 -4.092 1.00 95.69 65 ILE A CA 1
ATOM 502 C C . ILE A 1 65 ? -4.939 5.529 -4.123 1.00 95.69 65 ILE A C 1
ATOM 504 O O . ILE A 1 65 ? -4.541 6.000 -3.061 1.00 95.69 65 ILE A O 1
ATOM 508 N N . PHE A 1 66 ? -4.542 6.020 -5.301 1.00 95.38 66 PHE A N 1
ATOM 509 C CA . PHE A 1 66 ? -3.578 7.119 -5.399 1.00 95.38 66 PHE A CA 1
ATOM 510 C C . PHE A 1 66 ? -4.070 8.398 -4.717 1.00 95.38 66 PHE A C 1
ATOM 512 O O . PHE A 1 66 ? -3.289 9.042 -4.014 1.00 95.38 66 PHE A O 1
ATOM 519 N N . ASN A 1 67 ? -5.356 8.731 -4.853 1.00 94.75 67 ASN A N 1
ATOM 520 C CA . ASN A 1 67 ? -5.953 9.878 -4.165 1.00 94.75 67 ASN A CA 1
ATOM 521 C C . ASN A 1 67 ? -5.873 9.736 -2.637 1.00 94.75 67 ASN A C 1
ATOM 523 O O . ASN A 1 67 ? -5.502 10.688 -1.948 1.00 94.75 67 ASN A O 1
ATOM 527 N N . ILE A 1 68 ? -6.167 8.548 -2.098 1.00 95.12 68 ILE A N 1
ATOM 528 C CA . ILE A 1 68 ? -6.066 8.294 -0.654 1.00 95.12 68 ILE A CA 1
ATOM 529 C C . ILE A 1 68 ? -4.625 8.237 -0.173 1.00 95.12 68 ILE A C 1
ATOM 531 O O . ILE A 1 68 ? -4.333 8.760 0.897 1.00 95.12 68 ILE A O 1
ATOM 535 N N . VAL A 1 69 ? -3.707 7.681 -0.960 1.00 95.88 69 VAL A N 1
ATOM 536 C CA . VAL A 1 69 ? -2.271 7.691 -0.658 1.00 95.88 69 VAL A CA 1
ATOM 537 C C . VAL A 1 69 ? -1.761 9.126 -0.524 1.00 95.88 69 VAL A C 1
ATOM 539 O O . VAL A 1 69 ? -1.102 9.435 0.468 1.00 95.88 69 VAL A O 1
ATOM 542 N N . GLN A 1 70 ? -2.114 10.015 -1.458 1.00 94.69 70 GLN A 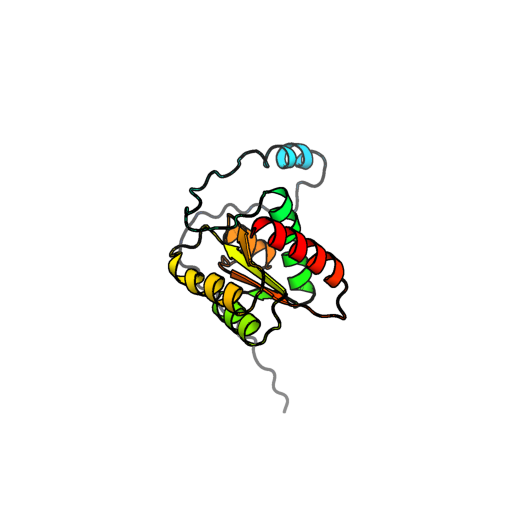N 1
ATOM 543 C CA . GLN A 1 70 ? -1.727 11.429 -1.396 1.00 94.69 70 GLN A CA 1
ATOM 544 C C . GLN A 1 70 ? -2.286 12.122 -0.151 1.00 94.69 70 GLN A C 1
ATOM 546 O O . GLN A 1 70 ? -1.551 12.807 0.559 1.00 94.69 70 GLN A O 1
ATOM 551 N N . GLN A 1 71 ? -3.564 11.903 0.166 1.00 94.44 71 GLN A N 1
ATOM 552 C CA . GLN A 1 71 ? -4.171 12.473 1.370 1.00 94.44 71 GLN A CA 1
ATOM 553 C C . GLN A 1 71 ? -3.520 11.910 2.642 1.00 94.44 71 GLN A C 1
ATOM 555 O O . GLN A 1 71 ? -3.139 12.665 3.534 1.00 94.44 71 GLN A O 1
ATOM 560 N N . ALA A 1 72 ? -3.297 10.598 2.713 1.00 94.75 72 ALA A N 1
ATOM 561 C CA . ALA A 1 72 ? -2.692 9.938 3.866 1.00 94.75 72 ALA A CA 1
ATOM 562 C C . ALA A 1 72 ? -1.257 10.413 4.149 1.00 94.75 72 ALA A C 1
ATOM 564 O O . ALA A 1 72 ? -0.832 10.387 5.305 1.00 94.75 72 ALA A O 1
ATOM 565 N N . VAL A 1 73 ? -0.517 10.888 3.137 1.00 94.69 73 VAL A N 1
ATOM 566 C CA . VAL A 1 73 ? 0.784 11.550 3.338 1.00 94.69 73 VAL A CA 1
ATOM 567 C C . VAL A 1 73 ? 0.620 12.842 4.138 1.00 94.69 73 VAL A C 1
ATOM 569 O O . VAL A 1 73 ? 1.350 13.037 5.109 1.00 94.69 73 VAL A O 1
ATOM 572 N N . THR A 1 74 ? -0.355 13.682 3.786 1.00 92.69 74 THR A N 1
ATOM 573 C CA . THR A 1 74 ? -0.645 14.945 4.488 1.00 92.69 74 THR A CA 1
ATOM 574 C C . THR A 1 74 ? -1.059 14.707 5.941 1.00 92.69 74 THR A C 1
ATOM 576 O O . THR A 1 74 ? -0.613 15.421 6.835 1.00 92.69 74 THR A O 1
ATOM 579 N N . TYR A 1 75 ? -1.851 13.661 6.197 1.00 91.56 75 TYR A N 1
ATOM 580 C CA . TYR A 1 75 ? -2.281 13.278 7.550 1.00 91.56 75 TYR A CA 1
ATOM 581 C C . TYR A 1 75 ? -1.267 12.394 8.304 1.00 91.56 75 TYR A C 1
ATOM 583 O O . TYR A 1 75 ? -1.542 11.964 9.423 1.00 91.56 75 TYR A O 1
ATOM 591 N N . SER A 1 76 ? -0.091 12.105 7.727 1.00 92.06 76 SER A N 1
ATOM 592 C CA . SER A 1 76 ? 0.930 11.215 8.314 1.00 92.06 76 SER A CA 1
ATOM 593 C C . SER A 1 76 ? 0.415 9.799 8.658 1.00 92.06 76 SER A C 1
ATOM 595 O O . SER A 1 76 ? 0.942 9.103 9.528 1.00 92.06 76 SER A O 1
ATOM 597 N N . GLN A 1 77 ? -0.613 9.337 7.940 1.00 94.88 77 GLN A N 1
ATOM 598 C CA . GLN A 1 77 ? -1.250 8.021 8.090 1.00 94.88 77 GLN A CA 1
ATOM 599 C C . GLN A 1 77 ? -0.747 6.994 7.071 1.00 94.88 77 GLN A C 1
ATOM 601 O O . GLN A 1 77 ? -1.418 6.007 6.780 1.00 94.88 77 GLN A O 1
ATOM 606 N N . LEU A 1 78 ? 0.438 7.216 6.510 1.00 95.62 78 LEU A N 1
ATOM 607 C CA . LEU A 1 78 ? 1.036 6.323 5.532 1.00 95.62 78 LEU A CA 1
ATOM 608 C C . LEU A 1 78 ? 2.487 6.018 5.899 1.00 95.62 78 LEU A C 1
ATOM 610 O O . LEU A 1 78 ? 3.264 6.905 6.265 1.00 95.62 78 LEU A O 1
ATOM 614 N N . LYS A 1 79 ? 2.864 4.745 5.772 1.00 96.06 79 LYS A N 1
ATOM 615 C CA . LYS A 1 79 ? 4.248 4.277 5.873 1.00 96.06 79 LYS A CA 1
ATOM 616 C C . LYS A 1 79 ? 4.738 3.800 4.511 1.00 96.06 79 LYS A C 1
ATOM 618 O O . LYS A 1 79 ? 4.017 3.131 3.780 1.00 96.06 79 LYS A O 1
ATOM 623 N N . LYS A 1 80 ? 5.965 4.190 4.165 1.00 94.06 80 LYS A N 1
ATOM 624 C CA . LYS A 1 80 ? 6.572 4.006 2.838 1.00 94.06 80 LYS A CA 1
ATOM 625 C C . LYS A 1 80 ? 7.680 2.964 2.933 1.00 94.06 80 LYS A C 1
ATOM 627 O O . LYS A 1 80 ? 8.523 3.051 3.823 1.00 94.06 80 LYS A O 1
ATOM 632 N N . GLY A 1 81 ? 7.718 2.041 1.981 1.00 93.25 81 GLY A N 1
ATOM 633 C CA . GLY A 1 81 ? 8.740 1.005 1.867 1.00 93.25 81 GLY A CA 1
ATOM 634 C C . GLY A 1 81 ? 8.357 -0.320 2.527 1.00 93.25 81 GLY A C 1
ATOM 635 O O . GLY A 1 81 ? 7.492 -0.385 3.404 1.00 93.25 81 GLY A O 1
ATOM 636 N N . ALA A 1 82 ? 9.040 -1.387 2.107 1.00 92.56 82 ALA A N 1
ATOM 637 C CA . ALA A 1 82 ? 8.771 -2.750 2.561 1.00 92.56 82 ALA A CA 1
ATOM 638 C C . ALA A 1 82 ? 9.007 -2.917 4.072 1.00 92.56 82 ALA A C 1
ATOM 640 O O . ALA A 1 82 ? 8.106 -3.336 4.786 1.00 92.56 82 ALA A O 1
ATOM 641 N N . ASN A 1 83 ? 10.160 -2.474 4.589 1.00 93.31 83 ASN A N 1
ATOM 642 C CA . ASN A 1 83 ? 10.504 -2.624 6.011 1.00 93.31 83 ASN A CA 1
ATOM 643 C C . ASN A 1 83 ? 9.490 -1.964 6.954 1.00 93.31 83 ASN A C 1
ATOM 645 O O . ASN A 1 83 ? 9.154 -2.515 8.000 1.00 93.31 83 ASN A O 1
ATOM 649 N N . GLU A 1 84 ? 9.011 -0.771 6.601 1.00 95.06 84 GLU A N 1
ATOM 650 C CA . GLU A 1 84 ? 8.015 -0.074 7.411 1.00 95.06 84 GLU A CA 1
ATOM 651 C C . GLU A 1 84 ? 6.640 -0.739 7.303 1.00 95.06 84 GLU A C 1
ATOM 653 O O . GLU A 1 84 ? 5.943 -0.843 8.308 1.00 95.06 84 GLU A O 1
ATOM 658 N N . THR A 1 85 ? 6.292 -1.265 6.127 1.00 95.56 85 THR A N 1
ATOM 659 C CA . THR A 1 85 ? 5.069 -2.054 5.917 1.00 95.56 85 THR A CA 1
ATOM 660 C C . THR A 1 85 ? 5.059 -3.317 6.785 1.00 95.56 85 THR A C 1
ATOM 662 O O . THR A 1 85 ? 4.083 -3.603 7.474 1.00 95.56 85 THR A O 1
ATOM 665 N N . THR A 1 86 ? 6.180 -4.034 6.861 1.00 95.12 86 THR A N 1
ATOM 666 C CA . THR A 1 86 ? 6.320 -5.212 7.731 1.00 95.12 86 THR A CA 1
ATOM 667 C C . THR A 1 86 ? 6.158 -4.845 9.210 1.00 95.12 86 THR A C 1
ATOM 669 O O . THR A 1 86 ? 5.547 -5.586 9.982 1.00 95.12 86 THR A O 1
ATOM 672 N N . LYS A 1 87 ? 6.657 -3.677 9.640 1.00 95.56 87 LYS A N 1
ATOM 673 C CA . LYS A 1 87 ? 6.473 -3.200 11.023 1.00 95.56 87 LYS A CA 1
ATOM 674 C C . LYS A 1 87 ? 5.013 -2.874 11.335 1.00 95.56 87 LYS A C 1
ATOM 676 O O . LYS A 1 87 ? 4.558 -3.185 12.434 1.00 95.56 87 LYS A O 1
ATOM 681 N N . THR A 1 88 ? 4.287 -2.232 10.419 1.00 96.06 88 THR A N 1
ATOM 682 C CA . THR A 1 88 ? 2.883 -1.847 10.645 1.00 96.06 88 THR A CA 1
ATOM 683 C C . THR A 1 88 ? 1.954 -3.052 10.655 1.00 96.06 88 THR A C 1
ATOM 685 O O . THR A 1 88 ? 1.063 -3.101 11.503 1.00 96.06 88 THR A O 1
ATOM 688 N N . LEU A 1 89 ? 2.217 -4.045 9.799 1.00 95.31 89 LEU A N 1
ATOM 689 C CA . LEU A 1 89 ? 1.531 -5.341 9.806 1.00 95.31 89 LEU A CA 1
ATOM 690 C C . LEU A 1 89 ? 1.747 -6.086 11.126 1.00 95.31 89 LEU A C 1
ATOM 692 O O . LEU A 1 89 ? 0.787 -6.495 11.773 1.00 95.31 89 LEU A O 1
ATOM 696 N N . ASN A 1 90 ? 2.996 -6.190 11.592 1.00 94.38 90 ASN A N 1
ATOM 697 C CA . ASN A 1 90 ? 3.297 -6.860 12.861 1.00 94.38 90 ASN A CA 1
ATOM 698 C C . ASN A 1 90 ? 2.669 -6.170 14.078 1.00 94.38 90 ASN A C 1
ATOM 700 O O . ASN A 1 90 ? 2.341 -6.834 15.058 1.00 94.38 90 ASN A O 1
ATOM 704 N N . ARG A 1 91 ? 2.485 -4.846 14.014 1.00 94.06 91 ARG A N 1
ATOM 705 C CA . ARG A 1 91 ? 1.814 -4.060 15.060 1.00 94.06 91 ARG A CA 1
ATOM 706 C C . ARG A 1 91 ? 0.286 -4.060 14.951 1.00 94.06 91 ARG A C 1
ATOM 708 O O . ARG A 1 91 ? -0.351 -3.529 15.852 1.00 94.06 91 ARG A O 1
ATOM 715 N N . GLY A 1 92 ? -0.293 -4.592 13.872 1.00 92.94 92 GLY A N 1
ATOM 716 C CA . GLY A 1 92 ? -1.742 -4.563 13.641 1.00 92.94 92 GLY A CA 1
ATOM 717 C C . GLY A 1 92 ? -2.309 -3.155 13.418 1.00 92.94 92 GLY A C 1
ATOM 718 O O . GLY A 1 92 ? -3.458 -2.899 13.749 1.00 92.94 92 GLY A O 1
ATOM 719 N N . LEU A 1 93 ? -1.496 -2.222 12.904 1.00 93.56 93 LEU A N 1
ATOM 720 C CA . LEU A 1 93 ? -1.914 -0.831 12.646 1.00 93.56 93 LEU A CA 1
ATOM 721 C C . LEU A 1 93 ? -2.278 -0.579 11.175 1.00 93.56 93 LEU A C 1
ATOM 723 O O . LEU A 1 93 ? -2.844 0.462 10.836 1.00 93.56 93 LEU A O 1
ATOM 727 N N . ALA A 1 94 ? -1.882 -1.495 10.291 1.00 95.38 94 ALA A N 1
ATOM 728 C CA . ALA A 1 94 ? -2.148 -1.407 8.865 1.00 95.38 94 ALA A CA 1
ATOM 729 C C . ALA A 1 94 ? -3.625 -1.710 8.577 1.00 95.38 94 ALA A C 1
ATOM 731 O O . ALA A 1 94 ? -4.138 -2.730 9.021 1.00 95.38 94 ALA A O 1
ATOM 732 N N . SER A 1 95 ? -4.283 -0.837 7.813 1.00 94.31 95 SER A N 1
ATOM 733 C CA . SER A 1 95 ? -5.627 -1.087 7.287 1.00 94.31 95 SER A CA 1
ATOM 734 C C . SER A 1 95 ? -5.569 -1.902 6.001 1.00 94.31 95 SER A C 1
ATOM 736 O O . SER A 1 95 ? -6.252 -2.906 5.890 1.00 94.31 95 SER A O 1
ATOM 738 N N . PHE A 1 96 ? -4.756 -1.476 5.036 1.00 95.88 96 PHE A N 1
ATOM 739 C CA . PHE A 1 96 ? -4.506 -2.214 3.802 1.00 95.88 96 PHE A CA 1
ATOM 740 C C . PHE A 1 96 ? -3.119 -1.875 3.253 1.00 95.88 96 PHE A C 1
ATOM 742 O O . PHE A 1 96 ? -2.527 -0.841 3.602 1.00 95.88 96 PHE A O 1
ATOM 749 N N . ILE A 1 97 ? -2.597 -2.758 2.402 1.00 96.25 97 ILE A N 1
ATOM 750 C CA . ILE A 1 97 ? -1.262 -2.646 1.808 1.00 96.25 97 ILE A CA 1
ATOM 751 C C . ILE A 1 97 ? -1.356 -2.439 0.298 1.00 96.25 97 ILE A C 1
ATOM 753 O O . ILE A 1 97 ? -2.152 -3.074 -0.386 1.00 96.25 97 ILE A O 1
ATOM 757 N N . VAL A 1 98 ? -0.507 -1.563 -0.232 1.00 96.06 98 VAL A N 1
ATOM 758 C CA . VAL A 1 98 ? -0.370 -1.331 -1.671 1.00 96.06 98 VAL A CA 1
ATOM 759 C C . VAL A 1 98 ? 1.029 -1.744 -2.102 1.00 96.06 98 VAL A C 1
ATOM 761 O O . VAL A 1 98 ? 2.023 -1.298 -1.525 1.00 96.06 98 VAL A O 1
ATOM 764 N N . LEU A 1 99 ? 1.100 -2.590 -3.121 1.00 95.12 99 LEU A N 1
ATOM 765 C CA . LEU A 1 99 ? 2.324 -3.165 -3.667 1.00 95.12 99 LEU A CA 1
ATOM 766 C C . LEU A 1 99 ? 2.494 -2.739 -5.124 1.00 95.12 99 LEU A C 1
ATOM 768 O O . LEU A 1 99 ? 1.514 -2.542 -5.837 1.00 95.12 99 LEU A O 1
ATOM 772 N N . ALA A 1 100 ? 3.732 -2.604 -5.583 1.00 93.12 100 ALA A N 1
ATOM 773 C CA . ALA A 1 100 ? 4.020 -2.315 -6.983 1.00 93.12 100 ALA A CA 1
ATOM 774 C C . ALA A 1 100 ? 4.376 -3.598 -7.752 1.00 93.12 100 ALA A C 1
ATOM 776 O O . ALA A 1 100 ? 5.224 -4.374 -7.314 1.00 93.12 100 ALA A O 1
ATOM 777 N N . ALA A 1 101 ? 3.740 -3.813 -8.904 1.00 91.62 101 ALA A N 1
ATOM 778 C CA . ALA A 1 101 ? 3.940 -4.989 -9.754 1.00 91.62 101 ALA A CA 1
ATOM 779 C C . ALA A 1 101 ? 5.212 -4.914 -10.624 1.00 91.62 101 ALA A C 1
ATOM 781 O O . ALA A 1 101 ? 5.728 -5.947 -11.041 1.00 91.62 101 ALA A O 1
ATOM 782 N N . ASP A 1 102 ? 5.728 -3.708 -10.877 1.00 89.94 102 ASP A N 1
ATOM 783 C CA . ASP A 1 102 ? 6.957 -3.416 -11.636 1.00 89.94 102 ASP A CA 1
ATOM 784 C C . ASP A 1 102 ? 8.214 -3.347 -10.743 1.00 89.94 102 ASP A C 1
ATOM 786 O O . ASP A 1 102 ? 9.246 -2.773 -11.117 1.00 89.94 102 ASP A O 1
ATOM 790 N N . ALA A 1 103 ? 8.138 -3.881 -9.521 1.00 87.62 103 ALA A N 1
ATOM 791 C CA . ALA A 1 103 ? 9.295 -3.999 -8.646 1.00 87.62 103 ALA A CA 1
ATOM 792 C C . ALA A 1 103 ? 10.335 -4.938 -9.276 1.00 87.62 103 ALA A C 1
ATOM 794 O O . ALA A 1 103 ? 10.024 -6.050 -9.694 1.00 87.62 103 ALA A O 1
ATOM 795 N N . GLU A 1 104 ? 11.585 -4.481 -9.318 1.00 85.44 104 GLU A N 1
ATOM 796 C CA . GLU A 1 104 ? 12.700 -5.230 -9.886 1.00 85.44 104 GLU A CA 1
ATOM 797 C C . GLU A 1 104 ? 13.871 -5.152 -8.903 1.00 85.44 104 GLU A C 1
ATOM 799 O O . GLU A 1 104 ? 14.409 -4.055 -8.703 1.00 85.44 104 GLU A O 1
ATOM 804 N N . PRO A 1 105 ? 14.229 -6.255 -8.218 1.00 88.25 105 PRO A N 1
ATOM 805 C CA . PRO A 1 105 ? 13.620 -7.596 -8.265 1.00 88.25 105 PRO A CA 1
ATOM 806 C C . PRO A 1 105 ? 12.273 -7.698 -7.518 1.00 88.25 105 PRO A C 1
ATOM 808 O O . PRO A 1 105 ? 12.080 -7.039 -6.496 1.00 88.25 105 PRO A O 1
ATOM 811 N N . LEU A 1 106 ? 11.352 -8.552 -7.987 1.00 85.75 106 LEU A N 1
ATOM 812 C CA . LEU A 1 106 ? 10.027 -8.744 -7.363 1.00 85.75 106 LEU A CA 1
ATOM 813 C C . LEU A 1 106 ? 10.126 -9.500 -6.027 1.00 85.75 106 LEU A C 1
ATOM 815 O O . LEU A 1 106 ? 9.302 -9.339 -5.128 1.00 85.75 106 LEU A O 1
ATOM 819 N N . GLU A 1 107 ? 11.176 -10.297 -5.865 1.00 87.44 107 GLU A N 1
ATOM 820 C CA . GLU A 1 107 ? 11.437 -11.143 -4.702 1.00 87.44 107 GLU A CA 1
ATOM 821 C C . GLU A 1 107 ? 11.487 -10.345 -3.391 1.00 87.44 107 GLU A C 1
ATOM 823 O O . GLU A 1 107 ? 11.159 -10.874 -2.330 1.00 87.44 107 GLU A O 1
ATOM 828 N N . ILE A 1 108 ? 11.817 -9.049 -3.455 1.00 88.94 108 ILE A N 1
ATOM 829 C CA . ILE A 1 108 ? 11.883 -8.180 -2.274 1.00 88.94 108 ILE A CA 1
ATOM 830 C C . ILE A 1 108 ? 10.517 -7.936 -1.632 1.00 88.94 108 ILE A C 1
ATOM 832 O O . ILE A 1 108 ? 10.478 -7.622 -0.448 1.00 88.94 108 ILE A O 1
ATOM 836 N N . ILE A 1 109 ? 9.411 -8.058 -2.376 1.00 89.88 109 ILE A N 1
AT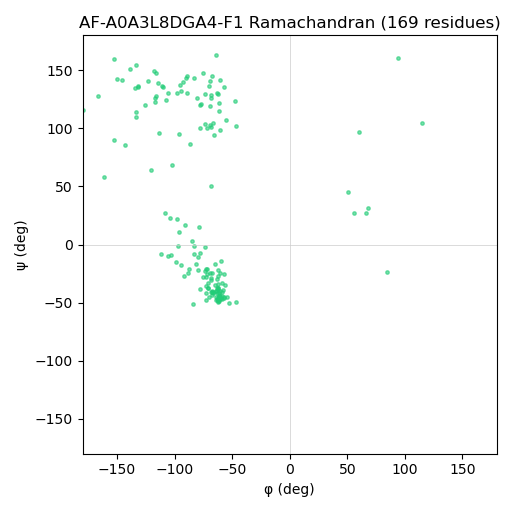OM 837 C CA . ILE A 1 109 ? 8.056 -7.810 -1.858 1.00 89.88 109 ILE A CA 1
ATOM 838 C C . ILE A 1 109 ? 7.254 -9.089 -1.616 1.00 89.88 109 ILE A C 1
ATOM 840 O O . ILE A 1 109 ? 6.212 -9.015 -0.975 1.00 89.88 109 ILE A O 1
ATOM 844 N N . LEU A 1 110 ? 7.735 -10.258 -2.054 1.00 87.75 110 LEU A N 1
ATOM 845 C CA . LEU A 1 110 ? 6.991 -11.522 -1.941 1.00 87.75 110 LEU A CA 1
ATOM 846 C C . LEU A 1 110 ? 6.696 -11.940 -0.495 1.00 87.75 110 LEU A C 1
ATOM 848 O O . LEU A 1 110 ? 5.745 -12.671 -0.262 1.00 87.75 110 LEU A O 1
ATOM 852 N N . HIS A 1 111 ? 7.457 -11.455 0.486 1.00 91.19 111 HIS A N 1
ATOM 853 C CA . HIS A 1 111 ? 7.182 -11.720 1.900 1.00 91.19 111 HIS A CA 1
ATOM 854 C C . HIS A 1 111 ? 5.963 -10.950 2.444 1.00 91.19 111 HIS A C 1
ATOM 856 O O . HIS A 1 111 ? 5.414 -11.334 3.474 1.00 91.19 111 HIS A O 1
ATOM 862 N N . LEU A 1 112 ? 5.550 -9.856 1.789 1.00 93.94 112 LEU A N 1
ATOM 863 C CA . LEU A 1 112 ? 4.448 -9.017 2.261 1.00 93.94 112 LEU A CA 1
ATOM 864 C C . LEU A 1 112 ? 3.077 -9.680 2.069 1.00 93.94 112 LEU A C 1
ATOM 866 O O . LEU A 1 112 ? 2.344 -9.703 3.054 1.00 93.94 112 LEU A O 1
ATOM 870 N N . PRO A 1 113 ? 2.724 -10.246 0.895 1.00 93.19 113 PRO A N 1
ATOM 871 C CA . PRO A 1 113 ? 1.468 -10.979 0.725 1.00 93.19 113 PRO A CA 1
ATOM 872 C C . PRO A 1 113 ? 1.272 -12.103 1.749 1.00 93.19 113 PRO A C 1
ATOM 874 O O . PRO A 1 113 ? 0.227 -12.146 2.386 1.00 93.19 113 PRO A O 1
ATOM 877 N N . LEU A 1 114 ? 2.302 -12.924 2.007 1.00 92.31 114 LEU A N 1
ATOM 878 C CA . LEU A 1 114 ? 2.231 -13.999 3.010 1.00 92.31 114 LEU A CA 1
ATOM 879 C C . LEU A 1 114 ? 1.899 -13.447 4.406 1.00 92.31 114 LEU A C 1
ATOM 881 O O . LEU A 1 114 ? 1.029 -13.960 5.101 1.00 92.31 114 LEU A O 1
ATOM 885 N N . LEU A 1 115 ? 2.551 -12.350 4.805 1.00 94.19 115 LEU A N 1
ATOM 886 C CA . LEU A 1 115 ? 2.278 -11.715 6.095 1.00 94.19 115 LEU A CA 1
ATOM 887 C C . LEU A 1 115 ? 0.887 -11.060 6.150 1.00 94.19 115 LEU A C 1
ATOM 889 O O . LEU A 1 115 ? 0.290 -10.964 7.222 1.00 94.19 115 LEU A O 1
ATOM 893 N N . CYS A 1 116 ? 0.385 -10.573 5.014 1.00 94.12 116 CYS A N 1
ATOM 894 C CA . CYS A 1 116 ? -0.953 -9.999 4.903 1.00 94.12 116 CYS A CA 1
ATOM 895 C C . CYS A 1 116 ? -2.034 -11.073 5.083 1.00 94.12 116 CYS A C 1
ATOM 897 O O . CYS A 1 116 ? -2.997 -10.822 5.805 1.00 94.12 116 CYS A O 1
ATOM 899 N N . GLU A 1 117 ? -1.839 -12.268 4.517 1.00 92.56 117 GLU A N 1
ATOM 900 C CA . GLU A 1 117 ? -2.716 -13.428 4.726 1.00 92.56 117 GLU A CA 1
ATOM 901 C C . GLU A 1 117 ? -2.727 -13.866 6.199 1.00 92.56 117 GLU A C 1
ATOM 903 O O . GLU A 1 117 ? -3.797 -13.955 6.801 1.00 92.56 117 GLU A O 1
ATOM 908 N N . ASP A 1 118 ? -1.553 -14.009 6.828 1.00 93.69 118 ASP A N 1
ATOM 909 C CA . ASP A 1 118 ? -1.433 -14.383 8.249 1.00 93.69 118 ASP A CA 1
ATOM 910 C C . ASP A 1 118 ? -2.135 -13.395 9.198 1.00 93.69 118 ASP A C 1
ATOM 912 O O . ASP A 1 118 ? -2.625 -13.763 10.269 1.00 93.69 118 ASP A O 1
ATOM 916 N N . LYS A 1 119 ? -2.139 -12.106 8.838 1.00 93.19 119 LYS A N 1
ATOM 917 C CA . LYS A 1 119 ? -2.745 -11.026 9.633 1.00 93.19 119 LYS A CA 1
ATOM 918 C C . LYS A 1 119 ? -4.157 -10.658 9.189 1.00 93.19 119 LYS A C 1
ATOM 920 O O . LYS A 1 119 ? -4.754 -9.791 9.825 1.00 93.19 119 LYS A O 1
ATOM 925 N N . ASN A 1 120 ? -4.679 -11.297 8.144 1.00 92.94 120 ASN A N 1
ATOM 926 C CA . ASN A 1 120 ? -5.959 -10.970 7.524 1.00 92.94 120 ASN A CA 1
ATOM 927 C C . ASN A 1 120 ? -6.086 -9.469 7.178 1.00 92.94 120 ASN A C 1
ATOM 929 O O . ASN A 1 120 ? -7.089 -8.823 7.486 1.00 92.94 120 ASN A O 1
ATOM 933 N N . VAL A 1 121 ? -5.033 -8.904 6.581 1.00 94.88 121 VAL A N 1
ATOM 934 C CA . VAL A 1 121 ? -4.987 -7.514 6.106 1.00 94.88 121 VAL A CA 1
ATOM 935 C C . VAL A 1 121 ? -5.047 -7.524 4.579 1.00 94.88 121 VAL A C 1
ATOM 937 O O . VAL A 1 121 ? -4.195 -8.156 3.956 1.00 94.88 121 VAL A O 1
ATOM 940 N N . PRO A 1 122 ? -5.995 -6.824 3.940 1.00 95.00 122 PRO A N 1
ATOM 941 C CA . PRO A 1 122 ? -6.085 -6.824 2.488 1.00 95.00 122 PRO A CA 1
ATOM 942 C C . PRO A 1 122 ? -4.893 -6.111 1.845 1.00 95.00 122 PRO A C 1
ATOM 944 O O . PRO A 1 122 ? -4.383 -5.099 2.341 1.00 95.00 122 PRO A O 1
ATOM 947 N N . TYR A 1 123 ? -4.474 -6.625 0.694 1.00 95.06 123 TYR A N 1
ATOM 948 C CA . TYR A 1 123 ? -3.394 -6.065 -0.103 1.00 95.06 123 TYR A CA 1
ATOM 949 C C . TYR A 1 123 ? -3.790 -5.987 -1.577 1.00 95.06 123 TYR A C 1
ATOM 951 O O . TYR A 1 123 ? -4.642 -6.736 -2.050 1.00 95.06 123 TYR A O 1
ATOM 959 N N . VAL A 1 124 ? -3.170 -5.065 -2.310 1.00 95.38 124 VAL A N 1
ATOM 960 C CA . VAL A 1 124 ? -3.446 -4.860 -3.734 1.00 95.38 124 VAL A CA 1
ATOM 961 C C . VAL A 1 124 ? -2.188 -4.456 -4.489 1.00 95.38 124 VAL A C 1
ATOM 963 O O . VAL A 1 124 ? -1.370 -3.684 -3.983 1.00 95.38 124 VAL A O 1
ATOM 966 N N . PHE A 1 125 ? -2.037 -4.960 -5.711 1.00 94.44 125 PHE A N 1
ATOM 967 C CA . PHE A 1 125 ? -0.969 -4.563 -6.616 1.00 94.44 125 PHE A CA 1
ATOM 968 C C . PHE A 1 125 ? -1.402 -3.419 -7.533 1.00 94.44 125 PHE A C 1
ATOM 970 O O . PHE A 1 125 ? -2.506 -3.399 -8.074 1.00 94.44 125 PHE A O 1
ATOM 977 N N . ILE A 1 126 ? -0.486 -2.485 -7.753 1.00 93.31 126 ILE A N 1
ATOM 978 C CA . ILE A 1 126 ? -0.578 -1.389 -8.714 1.00 93.31 126 ILE A CA 1
ATOM 979 C C . ILE A 1 126 ? 0.519 -1.576 -9.759 1.00 93.31 126 ILE A C 1
ATOM 981 O O . ILE A 1 126 ? 1.612 -2.047 -9.455 1.00 93.31 126 ILE A O 1
ATOM 985 N N . ARG A 1 127 ? 0.249 -1.166 -11.001 1.00 90.38 127 ARG A N 1
ATOM 986 C CA . ARG A 1 127 ? 1.170 -1.368 -12.128 1.00 90.38 127 ARG A CA 1
ATOM 987 C C . ARG A 1 127 ? 2.527 -0.666 -11.980 1.00 90.38 127 ARG A C 1
ATOM 989 O O . ARG A 1 127 ? 3.518 -1.234 -12.409 1.00 90.38 127 ARG A O 1
ATOM 996 N N . SER A 1 128 ? 2.578 0.543 -11.407 1.00 90.00 128 SER A N 1
ATOM 997 C CA . SER A 1 128 ? 3.769 1.413 -11.435 1.00 90.00 128 SER A CA 1
ATOM 998 C C . SER A 1 128 ? 4.246 1.876 -10.049 1.00 90.00 128 SER A C 1
ATOM 1000 O O . SER A 1 128 ? 3.545 2.632 -9.364 1.00 90.00 128 SER A O 1
ATOM 1002 N N . LYS A 1 129 ? 5.490 1.527 -9.685 1.00 92.12 129 LYS A N 1
ATOM 1003 C CA . LYS A 1 129 ? 6.207 1.985 -8.473 1.00 92.12 129 LYS A CA 1
ATOM 1004 C C . LYS A 1 129 ? 6.573 3.462 -8.519 1.00 92.12 129 LYS A C 1
ATOM 1006 O O . LYS A 1 129 ? 6.678 4.116 -7.479 1.00 92.12 129 LYS A O 1
ATOM 1011 N N . GLU A 1 130 ? 6.774 4.007 -9.717 1.00 92.50 130 GLU A N 1
ATOM 1012 C CA . GLU A 1 130 ? 7.074 5.428 -9.902 1.00 92.50 130 GLU A CA 1
ATOM 1013 C C . GLU A 1 130 ? 5.858 6.292 -9.586 1.00 92.50 130 GLU A C 1
ATOM 1015 O O . GLU A 1 130 ? 5.958 7.277 -8.854 1.00 92.50 130 GLU A O 1
ATOM 1020 N N . THR A 1 131 ? 4.690 5.889 -10.091 1.00 92.50 131 THR A N 1
ATOM 1021 C CA . THR A 1 131 ? 3.427 6.586 -9.819 1.00 92.50 131 THR A CA 1
ATOM 1022 C C . THR A 1 131 ? 3.080 6.507 -8.337 1.00 92.50 131 THR A C 1
ATOM 1024 O O . THR A 1 131 ? 2.698 7.515 -7.741 1.00 92.50 131 THR A O 1
ATOM 1027 N N . LEU A 1 132 ? 3.319 5.349 -7.709 1.00 94.00 132 LEU A N 1
ATOM 1028 C CA . LEU A 1 132 ? 3.160 5.188 -6.267 1.00 94.00 132 LEU A CA 1
ATOM 1029 C C . LEU A 1 132 ? 4.119 6.086 -5.469 1.00 94.00 132 LEU A C 1
ATOM 1031 O O . LEU A 1 132 ? 3.701 6.708 -4.493 1.00 94.00 132 LEU A O 1
ATOM 1035 N N . GLY A 1 133 ? 5.381 6.208 -5.896 1.00 94.75 133 GLY A N 1
ATOM 1036 C CA . GLY A 1 133 ? 6.361 7.109 -5.281 1.00 94.75 133 GLY A CA 1
ATOM 1037 C C . GLY A 1 133 ? 5.935 8.576 -5.348 1.00 94.75 133 GLY A C 1
ATOM 1038 O O . GLY A 1 133 ? 5.911 9.260 -4.320 1.00 94.75 133 GLY A O 1
ATOM 1039 N N . ARG A 1 134 ? 5.484 9.030 -6.524 1.00 93.75 134 ARG A N 1
ATOM 1040 C CA . ARG A 1 134 ? 4.937 10.384 -6.713 1.00 93.75 134 ARG A CA 1
ATOM 1041 C C . ARG A 1 134 ? 3.718 10.638 -5.826 1.00 93.75 134 ARG A C 1
ATOM 1043 O O . ARG A 1 134 ? 3.681 11.654 -5.139 1.00 93.75 134 ARG A O 1
ATOM 1050 N N . ALA A 1 135 ? 2.770 9.698 -5.765 1.00 93.94 135 ALA A N 1
ATOM 1051 C CA . ALA A 1 135 ? 1.603 9.795 -4.883 1.00 93.94 135 ALA A CA 1
ATOM 1052 C C . ALA A 1 135 ? 1.997 9.834 -3.396 1.00 93.94 135 ALA A C 1
ATOM 1054 O O . ALA A 1 135 ? 1.383 10.538 -2.599 1.00 93.94 135 ALA A O 1
ATOM 1055 N N . CYS A 1 136 ? 3.067 9.131 -3.020 1.00 94.06 136 CYS A N 1
ATOM 1056 C CA . CYS A 1 136 ? 3.639 9.188 -1.678 1.00 94.06 136 CYS A CA 1
ATOM 1057 C C . CYS A 1 136 ? 4.401 10.500 -1.387 1.00 94.06 136 CYS A C 1
ATOM 1059 O O . CYS A 1 136 ? 4.924 10.649 -0.279 1.00 94.06 136 CYS A O 1
ATOM 1061 N N . GLY A 1 137 ? 4.529 11.426 -2.342 1.00 91.75 137 GLY A N 1
ATOM 1062 C CA . GLY A 1 137 ? 5.299 12.663 -2.185 1.00 91.75 137 GLY A CA 1
ATOM 1063 C C . GLY A 1 137 ? 6.808 12.427 -2.077 1.00 91.75 137 GLY A C 1
ATOM 1064 O O . GLY A 1 137 ? 7.495 13.138 -1.347 1.00 91.75 137 GLY A O 1
ATOM 1065 N N . VAL A 1 138 ? 7.328 11.383 -2.730 1.00 92.50 138 VAL A N 1
ATOM 1066 C CA . VAL A 1 138 ? 8.765 11.083 -2.764 1.00 92.50 138 VAL A CA 1
ATOM 1067 C C . VAL A 1 138 ? 9.270 11.014 -4.202 1.00 92.50 138 VAL A C 1
ATOM 1069 O O . VAL A 1 138 ? 8.617 10.475 -5.087 1.00 92.50 138 VAL A O 1
ATOM 1072 N N . SER A 1 139 ? 10.473 11.544 -4.431 1.00 90.06 139 SER A N 1
ATOM 1073 C CA . SER A 1 139 ? 11.139 11.485 -5.744 1.00 90.06 139 SER A CA 1
ATOM 1074 C C . SER A 1 139 ? 11.635 10.075 -6.092 1.00 90.06 139 SER A C 1
ATOM 1076 O O . SER A 1 139 ? 11.848 9.766 -7.261 1.00 90.06 139 SER A O 1
ATOM 1078 N N . ARG A 1 140 ? 11.818 9.209 -5.089 1.00 91.88 140 ARG A N 1
ATOM 1079 C CA . ARG A 1 140 ? 12.291 7.833 -5.278 1.00 91.88 140 ARG A CA 1
ATOM 1080 C C . ARG A 1 140 ? 11.112 6.879 -5.508 1.00 91.88 140 ARG A C 1
ATOM 1082 O O . ARG A 1 140 ? 10.075 7.063 -4.869 1.00 91.88 140 ARG A O 1
ATOM 1089 N N . PRO A 1 141 ? 11.269 5.838 -6.344 1.00 92.44 141 PRO A N 1
ATOM 1090 C CA . PRO A 1 141 ? 10.234 4.828 -6.533 1.00 92.44 141 PRO A CA 1
ATOM 1091 C C . PRO A 1 141 ? 9.926 4.107 -5.217 1.00 92.44 141 PRO A C 1
ATOM 1093 O O . PRO A 1 141 ? 10.828 3.812 -4.427 1.00 92.44 141 PRO A O 1
ATOM 1096 N N . VAL A 1 142 ? 8.648 3.807 -4.991 1.00 94.38 142 VAL A N 1
ATOM 1097 C CA . VAL A 1 142 ? 8.173 3.110 -3.790 1.00 94.38 142 VAL A CA 1
ATOM 1098 C C . VAL A 1 142 ? 7.566 1.784 -4.211 1.00 94.38 142 VAL A C 1
ATOM 1100 O O . VAL A 1 142 ? 6.641 1.753 -5.011 1.00 94.38 142 VAL A O 1
ATOM 1103 N N . VAL A 1 143 ? 8.091 0.690 -3.661 1.00 94.25 143 VAL A N 1
ATOM 1104 C CA . VAL A 1 143 ? 7.651 -0.676 -4.000 1.00 94.25 143 VAL A CA 1
ATOM 1105 C C . VAL A 1 143 ? 6.490 -1.173 -3.140 1.00 94.25 143 VAL A C 1
ATOM 1107 O O . VAL A 1 143 ? 5.750 -2.056 -3.557 1.00 94.25 143 VAL A O 1
ATOM 1110 N N . ALA A 1 144 ? 6.336 -0.617 -1.939 1.00 95.62 144 ALA A N 1
ATOM 1111 C CA . ALA A 1 144 ? 5.280 -0.971 -1.003 1.00 95.62 144 ALA A CA 1
ATOM 1112 C C . ALA A 1 144 ? 4.915 0.240 -0.146 1.00 95.62 144 ALA A C 1
ATOM 1114 O O . ALA A 1 144 ? 5.802 0.996 0.271 1.00 95.62 144 ALA A O 1
ATOM 1115 N N . CYS A 1 145 ? 3.634 0.411 0.154 1.00 96.31 145 CYS A N 1
ATOM 1116 C CA . CYS A 1 145 ? 3.185 1.331 1.185 1.00 96.31 145 CYS A CA 1
ATOM 1117 C C . CYS A 1 145 ? 2.048 0.729 2.016 1.00 96.31 145 CYS A C 1
ATOM 1119 O O . CYS A 1 145 ? 1.273 -0.108 1.557 1.00 96.31 145 CYS A O 1
ATOM 1121 N N . SER A 1 146 ? 1.976 1.168 3.267 1.00 96.75 146 SER A N 1
ATOM 1122 C CA . SER A 1 146 ? 0.962 0.762 4.232 1.00 96.75 146 SER A CA 1
ATOM 1123 C C . SER A 1 146 ? 0.132 1.973 4.621 1.00 96.75 146 SER A C 1
ATOM 1125 O O . SER A 1 146 ? 0.688 2.990 5.052 1.00 96.75 146 SER A O 1
ATOM 1127 N N . ILE A 1 147 ? -1.186 1.853 4.479 1.00 96.50 147 ILE A N 1
ATOM 1128 C CA . ILE A 1 147 ? -2.145 2.837 4.980 1.00 96.50 147 ILE A CA 1
ATOM 1129 C C . ILE A 1 147 ? -2.523 2.456 6.407 1.00 96.50 147 ILE A C 1
ATOM 1131 O O . ILE A 1 147 ? -2.863 1.307 6.685 1.00 96.50 147 ILE A O 1
ATOM 1135 N N . LEU A 1 148 ? -2.449 3.422 7.317 1.00 94.69 148 LEU A N 1
ATOM 1136 C CA . LEU A 1 148 ? -2.755 3.242 8.730 1.00 94.69 148 LEU A CA 1
ATOM 1137 C C . LEU A 1 148 ? -4.194 3.642 9.033 1.00 94.69 148 LEU A C 1
ATOM 1139 O O . LEU A 1 148 ? -4.656 4.707 8.612 1.00 94.69 148 LEU A O 1
ATOM 1143 N N . MET A 1 149 ? -4.867 2.834 9.847 1.00 88.94 149 MET A N 1
ATOM 1144 C CA . MET A 1 149 ? -6.164 3.205 10.402 1.00 88.94 149 MET A CA 1
ATOM 1145 C C . MET A 1 149 ? -5.959 4.137 11.601 1.00 88.94 149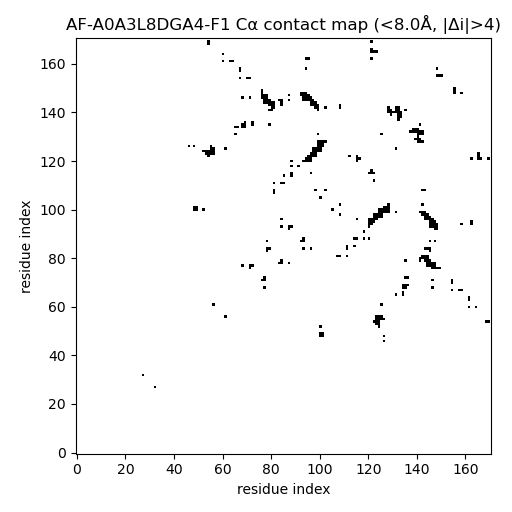 MET A C 1
ATOM 1147 O O . MET A 1 149 ? -5.223 3.812 12.529 1.00 88.94 149 MET A O 1
ATOM 1151 N N . ASN A 1 150 ? -6.606 5.300 11.587 1.00 90.50 150 ASN A N 1
ATOM 1152 C CA . ASN A 1 150 ? -6.708 6.174 12.754 1.00 90.50 150 ASN A CA 1
ATOM 1153 C C . ASN A 1 150 ? -8.164 6.611 12.887 1.00 90.50 150 ASN A C 1
ATOM 1155 O O . ASN A 1 150 ? -8.659 7.335 12.026 1.00 90.50 150 ASN A O 1
ATOM 1159 N N . GLU A 1 151 ? -8.828 6.187 13.958 1.00 81.44 151 GLU A N 1
ATOM 1160 C CA . GLU A 1 151 ? -10.264 6.406 14.175 1.00 81.44 151 GLU A CA 1
ATOM 1161 C C . GLU A 1 151 ? -10.648 7.892 14.239 1.00 81.44 151 GLU A C 1
ATOM 1163 O O . GLU A 1 151 ? -11.774 8.251 13.906 1.00 81.44 151 GLU A O 1
ATOM 1168 N N . GLY A 1 152 ? -9.706 8.774 14.594 1.00 83.50 152 GLY A N 1
ATOM 1169 C CA . GLY A 1 152 ? -9.923 10.224 14.626 1.00 83.50 152 GLY A CA 1
ATOM 1170 C C . GLY A 1 152 ? -9.762 10.934 13.277 1.00 83.50 152 GLY A C 1
ATOM 1171 O O . GLY A 1 152 ? -9.905 12.154 13.211 1.00 83.50 152 GLY A O 1
ATOM 1172 N N . SER A 1 153 ? -9.420 10.213 12.204 1.00 90.38 153 SER A N 1
ATOM 1173 C CA . SER A 1 153 ? -9.144 10.824 10.903 1.00 90.38 153 SER A CA 1
ATOM 1174 C C . SER A 1 153 ? -10.385 10.955 10.023 1.00 90.38 153 SER A C 1
ATOM 1176 O O . SER A 1 153 ? -11.208 10.042 9.933 1.00 90.38 153 SER A O 1
ATOM 1178 N N . GLN A 1 154 ? -10.446 12.055 9.270 1.00 90.88 154 GLN A N 1
ATOM 1179 C CA . GLN A 1 154 ? -11.451 12.288 8.228 1.00 90.88 154 GLN A CA 1
ATOM 1180 C C . GLN A 1 154 ? -11.335 11.303 7.049 1.00 90.88 154 GLN A C 1
ATOM 1182 O O . GLN A 1 154 ? -12.293 11.141 6.298 1.00 90.88 154 GLN A O 1
ATOM 1187 N N . LEU A 1 155 ? -10.198 10.608 6.905 1.00 91.81 155 LEU A N 1
ATOM 1188 C CA . LEU A 1 155 ? -9.956 9.641 5.825 1.00 91.81 155 LEU A CA 1
ATOM 1189 C C . LEU A 1 155 ? -10.561 8.258 6.093 1.00 91.81 155 LEU A C 1
ATOM 1191 O O . LEU A 1 155 ? -10.729 7.462 5.171 1.00 91.81 155 LEU A O 1
ATOM 1195 N N . THR A 1 156 ? -10.914 7.966 7.344 1.00 92.69 156 THR A N 1
ATOM 1196 C CA . THR A 1 156 ? -11.477 6.682 7.788 1.00 92.69 156 THR A CA 1
ATOM 1197 C C . THR A 1 156 ? -12.609 6.131 6.903 1.00 92.69 156 THR A C 1
ATOM 1199 O O . THR A 1 156 ? -12.524 4.962 6.519 1.00 92.69 156 THR A O 1
ATOM 1202 N N . PRO A 1 157 ? -13.656 6.902 6.529 1.00 93.81 157 PRO A N 1
ATOM 1203 C CA . PRO A 1 157 ? -14.725 6.383 5.671 1.00 93.81 157 PRO A CA 1
ATOM 1204 C C . PRO A 1 157 ? -14.224 5.985 4.279 1.00 93.81 157 PRO A C 1
ATOM 1206 O O . PRO A 1 157 ? -14.651 4.966 3.7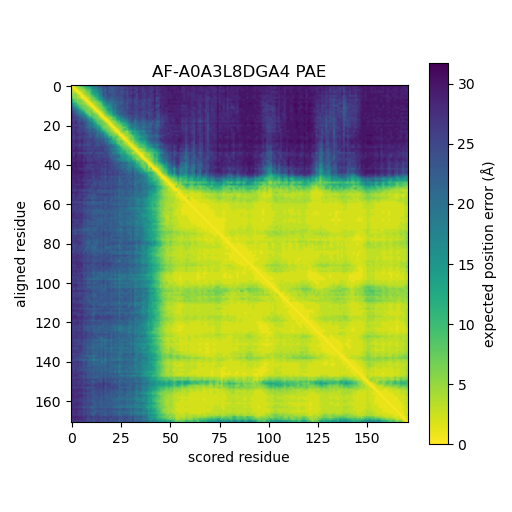38 1.00 93.81 157 PRO A O 1
ATOM 1209 N N . GLN A 1 158 ? -13.290 6.749 3.712 1.00 93.44 158 GLN A N 1
ATOM 1210 C CA . GLN A 1 158 ? -12.740 6.464 2.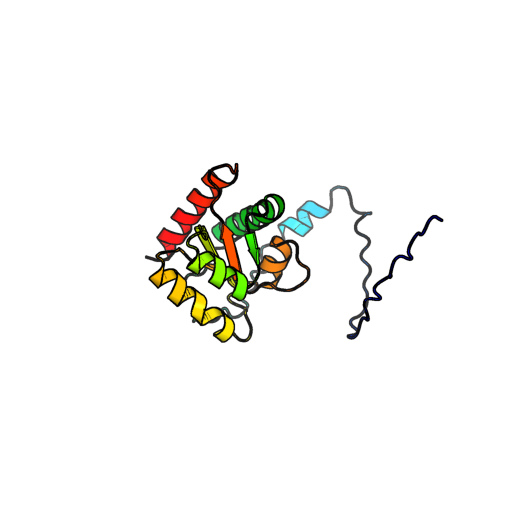388 1.00 93.44 158 GLN A CA 1
ATOM 1211 C C . GLN A 1 158 ? -11.810 5.249 2.421 1.00 93.44 158 GLN A C 1
ATOM 1213 O O . GLN A 1 158 ? -11.907 4.382 1.554 1.00 93.44 158 GLN A O 1
ATOM 1218 N N . ILE A 1 159 ? -10.967 5.146 3.454 1.00 94.69 159 ILE A N 1
ATOM 1219 C CA . ILE A 1 159 ? -10.110 3.980 3.705 1.00 94.69 159 ILE A CA 1
ATOM 1220 C C . ILE A 1 159 ? -10.968 2.716 3.811 1.00 94.69 159 ILE A C 1
ATOM 1222 O O . ILE A 1 159 ? -10.667 1.722 3.158 1.00 94.69 159 ILE A O 1
ATOM 1226 N N . ARG A 1 160 ? -12.082 2.770 4.555 1.00 94.44 160 ARG A N 1
ATOM 1227 C CA . ARG A 1 160 ? -13.015 1.641 4.688 1.00 94.44 160 ARG A CA 1
ATOM 1228 C C . ARG A 1 160 ? -13.683 1.263 3.363 1.00 94.44 160 ARG A C 1
ATOM 1230 O O . ARG A 1 160 ? -13.832 0.078 3.086 1.00 94.44 160 ARG A O 1
ATOM 1237 N N . SER A 1 161 ? -14.065 2.241 2.539 1.00 94.75 161 SER A N 1
ATOM 1238 C CA . SER A 1 161 ? -14.637 1.968 1.211 1.00 94.75 161 SER A CA 1
ATOM 1239 C C . SER A 1 161 ? -13.642 1.234 0.312 1.00 94.75 161 SER A C 1
ATOM 1241 O O . SER A 1 161 ? -13.999 0.248 -0.324 1.00 94.75 161 SER A O 1
ATOM 1243 N N . ILE A 1 162 ? -12.385 1.691 0.283 1.00 94.81 162 ILE A N 1
ATOM 1244 C CA . ILE A 1 162 ? -11.330 1.057 -0.518 1.00 94.81 162 ILE A CA 1
ATOM 1245 C C . ILE A 1 162 ? -10.992 -0.330 0.028 1.00 94.81 162 ILE A C 1
ATOM 1247 O O . ILE A 1 162 ? -10.844 -1.260 -0.754 1.00 94.81 162 ILE A O 1
ATOM 1251 N N . HIS A 1 163 ? -10.929 -0.493 1.350 1.00 94.38 163 HIS A N 1
ATOM 1252 C CA . HIS A 1 163 ? -10.715 -1.789 1.996 1.00 94.38 163 HIS A CA 1
ATOM 1253 C C . HIS A 1 163 ? -11.721 -2.839 1.507 1.00 94.38 163 HIS A C 1
ATOM 1255 O O . HIS A 1 163 ? -11.323 -3.900 1.039 1.00 94.38 163 HIS A O 1
ATOM 1261 N N . GLN A 1 164 ? -13.012 -2.497 1.520 1.00 94.50 164 GLN A N 1
ATOM 1262 C CA . GLN A 1 164 ? -14.078 -3.375 1.029 1.00 94.50 164 GLN A CA 1
ATOM 1263 C C . GLN A 1 164 ? -13.988 -3.643 -0.477 1.00 94.50 164 GLN A C 1
ATOM 1265 O O . GLN A 1 164 ? -14.356 -4.722 -0.932 1.00 94.50 164 GLN A O 1
ATOM 1270 N N . GLU A 1 165 ? -13.547 -2.667 -1.276 1.00 94.25 165 GLU A N 1
ATOM 1271 C CA . GLU A 1 165 ? -13.318 -2.875 -2.710 1.00 94.25 165 GLU A CA 1
ATOM 1272 C C . GLU A 1 165 ? -12.157 -3.848 -2.958 1.00 94.25 165 GLU A C 1
ATOM 1274 O O . GLU A 1 165 ? -12.287 -4.715 -3.816 1.00 94.25 165 GLU A O 1
ATOM 1279 N N . ILE A 1 166 ? -11.068 -3.757 -2.188 1.00 94.25 166 ILE A N 1
ATOM 1280 C CA . ILE A 1 166 ? -9.918 -4.668 -2.299 1.00 94.25 166 ILE A CA 1
ATOM 1281 C C . ILE A 1 166 ? -10.302 -6.089 -1.870 1.00 94.25 166 ILE A C 1
ATOM 1283 O O . ILE A 1 166 ? -9.972 -7.041 -2.572 1.00 94.25 166 ILE A O 1
ATOM 1287 N N . GLU A 1 167 ? -11.044 -6.244 -0.769 1.00 92.56 167 GLU A N 1
ATOM 1288 C CA . GLU A 1 167 ? -11.518 -7.555 -0.296 1.00 92.56 167 GLU A CA 1
ATOM 1289 C C . GLU A 1 167 ? -12.338 -8.300 -1.354 1.00 92.56 167 GLU A C 1
ATOM 1291 O O . GLU A 1 167 ? -12.226 -9.515 -1.469 1.00 92.56 167 GLU A O 1
ATOM 1296 N N . ARG A 1 168 ? -13.122 -7.588 -2.174 1.00 90.62 168 ARG A N 1
ATOM 1297 C CA . ARG A 1 168 ? -13.906 -8.210 -3.256 1.00 90.62 168 ARG A CA 1
ATOM 1298 C C . ARG A 1 168 ? -13.055 -8.755 -4.400 1.00 90.62 168 ARG A C 1
ATOM 1300 O O . ARG A 1 168 ? -13.541 -9.613 -5.120 1.00 90.62 168 ARG A O 1
ATOM 1307 N N . ILE A 1 169 ? -11.845 -8.234 -4.602 1.00 88.75 169 ILE A N 1
ATOM 1308 C CA . ILE A 1 169 ? -10.941 -8.672 -5.681 1.00 88.75 169 ILE A CA 1
ATOM 1309 C C . ILE A 1 169 ? -10.085 -9.865 -5.221 1.00 88.75 169 ILE A C 1
ATOM 1311 O O . ILE A 1 169 ? -9.563 -10.609 -6.044 1.00 88.75 169 ILE A O 1
ATOM 1315 N N . LEU A 1 170 ? -9.939 -10.051 -3.906 1.00 78.19 170 LEU A N 1
ATOM 1316 C CA . LEU A 1 170 ? -9.199 -11.167 -3.309 1.00 78.19 170 LEU A CA 1
ATOM 1317 C C . LEU A 1 170 ? -9.981 -12.498 -3.295 1.00 78.19 170 LEU A C 1
ATOM 1319 O O . LEU A 1 170 ? -9.397 -13.516 -2.931 1.00 78.19 170 LEU A O 1
ATOM 1323 N N . ILE A 1 171 ? -11.268 -12.491 -3.668 1.00 69.81 171 ILE A N 1
ATOM 1324 C CA . ILE A 1 171 ? -12.156 -13.669 -3.760 1.00 69.81 171 ILE A CA 1
ATOM 1325 C C . ILE A 1 171 ? -12.200 -14.161 -5.207 1.00 69.81 171 ILE A C 1
ATOM 1327 O O . ILE A 1 171 ? -12.101 -15.392 -5.407 1.00 69.81 171 ILE A O 1
#